Protein AF-A0A8T6UWW5-F1 (afdb_monomer_lite)

pLDDT: mean 71.59, std 13.95, range [38.09, 92.62]

Secondary structure (DSSP, 8-state):
-HHHHHHHHHTSHHHHHHHHTT--HHHHIIIIIHHHHHHHHHHHHHHHHHHHHHHHHHHHHTT-S-SS--HHHHHHHHHHHHTSTT--SS-STT----THHHHHHHHHHHHHHHHHHHHHHHHHHHHHTTTTSS---

Radius of gyration: 23.03 Å; chains: 1; bounding box: 50×27×68 Å

Structure (mmCIF, N/CA/C/O backbone):
data_AF-A0A8T6UWW5-F1
#
_entry.id   AF-A0A8T6UWW5-F1
#
loop_
_atom_site.group_PDB
_atom_site.id
_atom_site.type_symbol
_atom_site.label_atom_id
_atom_site.label_alt_id
_atom_site.label_comp_id
_atom_site.label_asym_id
_atom_site.label_entity_id
_atom_site.label_seq_id
_atom_site.pdbx_PDB_ins_code
_atom_site.Cartn_x
_atom_site.Cartn_y
_atom_site.Cartn_z
_atom_site.occupancy
_atom_site.B_iso_or_equiv
_atom_site.auth_seq_id
_atom_site.auth_comp_id
_atom_site.auth_asym_id
_atom_site.auth_atom_id
_atom_site.pdbx_PDB_model_num
ATOM 1 N N . MET A 1 1 ? 5.814 4.500 16.187 1.00 56.41 1 MET A N 1
ATOM 2 C CA . MET A 1 1 ? 4.560 5.182 15.796 1.00 56.41 1 MET A CA 1
ATOM 3 C C . MET A 1 1 ? 3.312 4.350 16.090 1.00 56.41 1 MET A C 1
ATOM 5 O O . MET A 1 1 ? 2.484 4.828 16.848 1.00 56.41 1 MET A O 1
ATOM 9 N N . ILE A 1 2 ? 3.189 3.091 15.640 1.00 50.59 2 ILE A N 1
ATOM 10 C CA . ILE A 1 2 ? 2.020 2.246 15.994 1.00 50.59 2 ILE A CA 1
ATOM 11 C C . ILE A 1 2 ? 1.840 2.116 17.521 1.00 50.59 2 ILE A C 1
ATOM 13 O O . ILE A 1 2 ? 0.759 2.385 18.027 1.00 50.59 2 ILE A O 1
ATOM 17 N N . ARG A 1 3 ? 2.908 1.827 18.288 1.00 51.88 3 ARG A N 1
ATOM 18 C CA . ARG A 1 3 ? 2.835 1.740 19.765 1.00 51.88 3 ARG A CA 1
ATOM 19 C C . ARG A 1 3 ? 2.374 3.032 20.458 1.00 51.88 3 ARG A C 1
ATOM 21 O O . ARG A 1 3 ? 1.688 2.925 21.468 1.00 51.88 3 ARG A O 1
ATOM 28 N N . SER A 1 4 ? 2.729 4.222 19.960 1.00 47.56 4 SER A N 1
ATOM 29 C CA . SER A 1 4 ? 2.319 5.488 20.597 1.00 47.56 4 SER A CA 1
ATOM 30 C C . SER A 1 4 ? 0.849 5.807 20.323 1.00 47.56 4 SER A C 1
ATOM 32 O O . SER A 1 4 ? 0.133 6.212 21.232 1.00 47.56 4 SER A O 1
ATOM 34 N N . GLN A 1 5 ? 0.376 5.524 19.109 1.00 53.09 5 GLN A N 1
ATOM 35 C CA . GLN A 1 5 ? -1.033 5.635 18.721 1.00 53.09 5 GLN A CA 1
ATOM 36 C C . GLN A 1 5 ? -1.902 4.607 19.472 1.00 53.09 5 GLN A C 1
ATOM 38 O O . GLN A 1 5 ? -2.972 4.944 19.970 1.00 53.09 5 GLN A O 1
ATOM 43 N N . THR A 1 6 ? -1.406 3.376 19.674 1.00 53.16 6 THR A N 1
ATOM 44 C CA . THR A 1 6 ? -2.072 2.381 20.535 1.00 53.16 6 THR A CA 1
ATOM 45 C C . THR A 1 6 ? -2.154 2.838 21.991 1.00 53.16 6 THR A C 1
ATOM 47 O O . THR A 1 6 ? -3.170 2.589 22.629 1.00 53.16 6 THR A O 1
ATOM 50 N N . LEU A 1 7 ? -1.118 3.497 22.531 1.00 55.62 7 LEU A N 1
ATOM 51 C CA . LEU A 1 7 ? -1.158 4.063 23.886 1.00 55.62 7 LEU A CA 1
ATOM 52 C C . LEU A 1 7 ? -2.179 5.202 24.004 1.00 55.62 7 LEU A C 1
ATOM 54 O O . LEU A 1 7 ? -2.869 5.276 25.016 1.00 55.62 7 LEU A O 1
ATOM 58 N N . SER A 1 8 ? -2.302 6.040 22.972 1.00 53.28 8 SER A N 1
ATOM 59 C CA . SER A 1 8 ? -3.285 7.128 22.932 1.00 53.28 8 SER A CA 1
ATOM 60 C C . SER A 1 8 ? -4.725 6.603 22.888 1.00 53.28 8 SER A C 1
ATOM 62 O O . SER A 1 8 ? -5.568 7.065 23.652 1.00 53.28 8 SER A O 1
ATOM 64 N N . GLU A 1 9 ? -5.001 5.567 22.089 1.00 54.72 9 GLU A N 1
ATOM 65 C CA . GLU A 1 9 ? -6.331 4.943 22.050 1.00 54.72 9 GLU A CA 1
ATOM 66 C C . GLU A 1 9 ? -6.649 4.106 23.299 1.00 54.72 9 GLU A C 1
ATOM 68 O O . GLU A 1 9 ? -7.811 4.015 23.689 1.00 54.72 9 GLU A O 1
ATOM 73 N N . LYS A 1 10 ? -5.641 3.539 23.984 1.00 50.06 10 LYS A N 1
ATOM 74 C CA . LYS A 1 10 ? -5.838 2.734 25.207 1.00 50.06 10 LYS A CA 1
ATOM 75 C C . LYS A 1 10 ? -6.368 3.526 26.407 1.00 50.06 10 LYS A C 1
ATOM 77 O O . LYS A 1 10 ? -6.928 2.905 27.305 1.00 50.06 10 LYS A O 1
ATOM 82 N N . GLY A 1 11 ? -6.154 4.843 26.439 1.00 53.91 11 GLY A N 1
ATOM 83 C CA . GLY A 1 11 ? -6.529 5.727 27.550 1.00 53.91 11 GLY A CA 1
ATOM 84 C C . GLY A 1 11 ? -7.931 6.330 27.440 1.00 53.91 11 GLY A C 1
ATOM 85 O O . GLY A 1 11 ? -8.237 7.283 28.149 1.00 53.91 11 GLY A O 1
ATOM 86 N N . ARG A 1 12 ? -8.775 5.848 26.516 1.00 62.53 12 ARG A N 1
ATOM 87 C CA . ARG A 1 12 ? -10.112 6.417 26.321 1.00 62.53 12 ARG A CA 1
ATOM 88 C C . ARG A 1 12 ? -11.136 5.863 27.331 1.00 62.53 12 ARG A C 1
ATOM 90 O O . ARG A 1 12 ? -11.139 4.656 27.587 1.00 62.53 12 ARG A O 1
ATOM 97 N N . PRO A 1 13 ? -12.079 6.700 27.816 1.00 56.75 13 PRO A N 1
ATOM 98 C CA . PRO A 1 13 ? -13.017 6.343 28.889 1.00 56.75 13 PRO A CA 1
ATOM 99 C C . PRO A 1 13 ? -13.873 5.099 28.602 1.00 56.75 13 PRO A C 1
ATOM 101 O O . PRO A 1 13 ? -14.257 4.382 29.521 1.00 56.75 13 PRO A O 1
ATOM 104 N N . TYR A 1 14 ? -14.145 4.788 27.328 1.00 62.12 14 TYR A N 1
ATOM 105 C CA . TYR A 1 14 ? -14.919 3.598 26.954 1.00 62.12 14 TYR A CA 1
ATOM 106 C C . TYR A 1 14 ? -14.178 2.277 27.229 1.00 62.12 14 TYR A C 1
ATOM 108 O O . TYR A 1 14 ? -14.821 1.249 27.436 1.00 62.12 14 TYR A O 1
ATOM 116 N N . ILE A 1 15 ? -12.839 2.282 27.248 1.00 65.31 15 ILE A N 1
ATOM 117 C CA . ILE A 1 15 ? -12.024 1.098 27.564 1.00 65.31 15 ILE A CA 1
ATOM 118 C C . ILE A 1 15 ? -12.005 0.861 29.074 1.00 65.31 15 ILE A C 1
ATOM 120 O O . ILE A 1 15 ? -12.091 -0.286 29.518 1.00 65.31 15 ILE A O 1
ATOM 124 N N . G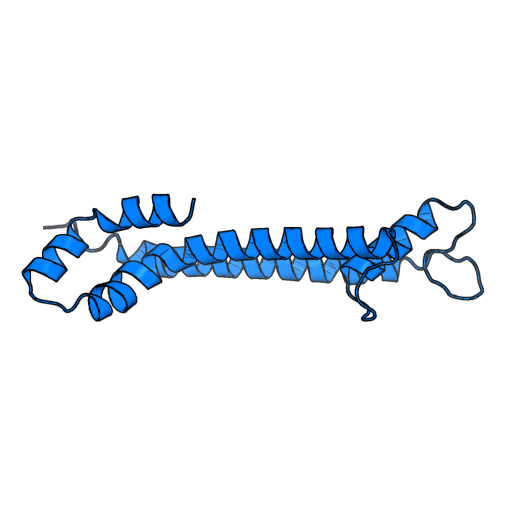LU A 1 16 ? -11.938 1.936 29.860 1.00 64.81 16 GLU A N 1
ATOM 125 C CA . GLU A 1 16 ? -12.014 1.879 31.322 1.00 64.81 16 GLU A CA 1
ATOM 126 C C . GLU A 1 16 ? -13.406 1.442 31.790 1.00 64.81 16 GLU A C 1
ATOM 128 O O . GLU A 1 16 ? -13.506 0.543 32.623 1.00 64.81 16 GLU A O 1
ATOM 133 N N . ALA A 1 17 ? -14.473 1.958 31.169 1.00 62.03 17 ALA A N 1
ATOM 134 C CA . ALA A 1 17 ? -15.844 1.515 31.421 1.00 62.03 17 ALA A CA 1
ATOM 135 C C . ALA A 1 17 ? -16.059 0.030 31.063 1.00 62.03 17 ALA A C 1
ATOM 137 O O . ALA A 1 17 ? -16.611 -0.727 31.858 1.00 62.03 17 ALA A O 1
ATOM 138 N N . ALA A 1 18 ? -15.561 -0.433 29.907 1.00 64.62 18 ALA A N 1
ATOM 139 C CA . ALA A 1 18 ? -15.663 -1.843 29.511 1.00 64.62 18 ALA A CA 1
ATOM 140 C C . ALA A 1 18 ? -14.902 -2.785 30.461 1.00 64.62 18 ALA A C 1
ATOM 142 O O . ALA A 1 18 ? -15.350 -3.904 30.724 1.00 64.62 18 ALA A O 1
ATOM 143 N N . ARG A 1 19 ? -13.764 -2.331 31.002 1.00 69.94 19 ARG A N 1
ATOM 144 C CA . ARG A 1 19 ? -13.011 -3.066 32.023 1.00 69.94 19 ARG A CA 1
ATOM 145 C C . ARG A 1 19 ? -13.745 -3.078 33.367 1.00 69.94 19 ARG A C 1
ATOM 147 O O . ARG A 1 19 ? -13.774 -4.124 34.008 1.00 69.94 19 ARG A O 1
ATOM 154 N N . ALA A 1 20 ? -14.365 -1.965 33.765 1.00 73.25 20 ALA A N 1
ATOM 155 C CA . ALA A 1 20 ? -15.174 -1.874 34.983 1.00 73.25 20 ALA A CA 1
ATOM 156 C C . ALA A 1 20 ? -16.404 -2.800 34.941 1.00 73.25 20 ALA A C 1
ATOM 158 O O . ALA A 1 20 ? -16.788 -3.359 35.963 1.00 73.25 20 ALA A O 1
ATOM 159 N N . CYS A 1 21 ? -16.963 -3.045 33.752 1.00 75.12 21 CYS A N 1
ATOM 160 C CA . CYS A 1 21 ? -18.031 -4.025 33.532 1.00 75.12 21 CYS A CA 1
ATOM 161 C C . CYS A 1 21 ? -17.559 -5.497 33.492 1.00 75.12 21 CYS A C 1
ATOM 163 O O . CYS A 1 21 ? -18.371 -6.381 33.229 1.00 75.12 21 CYS A O 1
ATOM 165 N N . GLY A 1 22 ? -16.273 -5.787 33.724 1.00 77.94 22 GLY A N 1
ATOM 166 C CA . GLY A 1 22 ? -15.757 -7.159 33.822 1.00 77.94 22 GLY A CA 1
ATOM 167 C C . GLY A 1 22 ? -15.482 -7.864 32.487 1.00 77.94 22 GLY A C 1
ATOM 168 O O . GLY A 1 22 ? -15.351 -9.087 32.459 1.00 77.94 22 GLY A O 1
ATOM 169 N N . ALA A 1 23 ? -15.377 -7.137 31.368 1.00 79.06 23 ALA A N 1
ATOM 170 C CA . ALA A 1 23 ? -15.061 -7.758 30.082 1.00 79.06 23 ALA A CA 1
ATOM 171 C C . ALA A 1 23 ? -13.607 -8.289 30.042 1.00 79.06 23 ALA A C 1
ATOM 173 O O . ALA A 1 23 ? -12.677 -7.579 30.439 1.00 79.06 23 ALA A O 1
ATOM 174 N N . PRO A 1 24 ? -13.359 -9.506 29.515 1.00 83.31 24 PRO A N 1
ATOM 175 C CA . PRO A 1 24 ? -12.009 -10.054 29.416 1.00 83.31 24 PRO A CA 1
ATOM 176 C C . PRO A 1 24 ? -11.151 -9.260 28.419 1.00 83.31 24 PRO A C 1
ATOM 178 O O . PRO A 1 24 ? -11.625 -8.835 27.361 1.00 83.31 24 PRO A O 1
ATOM 181 N N . ASN A 1 25 ? -9.856 -9.108 28.724 1.00 76.81 25 ASN A N 1
ATOM 182 C CA . ASN A 1 25 ? -8.912 -8.303 27.933 1.00 76.81 25 ASN A CA 1
ATOM 183 C C . ASN A 1 25 ? -8.886 -8.674 26.439 1.00 76.81 25 ASN A C 1
ATOM 185 O O . ASN A 1 25 ? -8.746 -7.787 25.600 1.00 76.81 25 ASN A O 1
ATOM 189 N N . THR A 1 26 ? -9.060 -9.952 26.092 1.00 83.94 26 THR A N 1
ATOM 190 C CA . THR A 1 26 ? -9.114 -10.424 24.699 1.00 83.94 26 THR A CA 1
ATOM 191 C C . THR A 1 26 ? -10.315 -9.842 23.950 1.00 83.94 26 THR A C 1
ATOM 193 O O . THR A 1 26 ? -10.174 -9.367 22.826 1.00 83.94 26 THR A O 1
ATOM 196 N N . VAL A 1 27 ? -11.488 -9.789 24.588 1.00 82.69 27 VAL A N 1
ATOM 197 C CA . VAL A 1 27 ? -12.693 -9.187 23.997 1.00 82.69 27 VAL A CA 1
ATOM 198 C C . VAL A 1 27 ? -12.505 -7.682 23.833 1.00 82.69 27 VAL A C 1
ATOM 200 O O . VAL A 1 27 ? -12.811 -7.148 22.770 1.00 82.69 27 VAL A O 1
ATOM 203 N N . ILE A 1 28 ? -11.927 -7.002 24.829 1.00 79.62 28 ILE A N 1
ATOM 204 C CA . ILE A 1 28 ? -11.615 -5.567 24.735 1.00 79.62 28 ILE A CA 1
ATOM 205 C C . ILE A 1 28 ? -10.662 -5.293 23.565 1.00 79.62 28 ILE A C 1
ATOM 207 O O . ILE A 1 28 ? -10.876 -4.376 22.769 1.00 79.62 28 ILE A O 1
ATOM 211 N N . MET A 1 29 ? -9.635 -6.128 23.416 1.00 79.06 29 MET A N 1
ATOM 212 C CA . MET A 1 29 ? -8.628 -5.971 22.378 1.00 79.06 29 MET A CA 1
ATOM 213 C C . MET A 1 29 ? -9.208 -6.175 20.974 1.00 79.06 29 MET A C 1
ATOM 215 O O . MET A 1 29 ? -9.049 -5.288 20.145 1.00 79.06 29 MET A O 1
ATOM 219 N N . PHE A 1 30 ? -9.924 -7.270 20.702 1.00 82.88 30 PHE A N 1
ATOM 220 C CA . PHE A 1 30 ? -10.436 -7.563 19.354 1.00 82.88 30 PHE A CA 1
ATOM 221 C C . PHE A 1 30 ? -11.724 -6.815 18.986 1.00 82.88 30 PHE A C 1
ATOM 223 O O . PHE A 1 30 ? -11.951 -6.551 17.809 1.00 82.88 30 PHE A O 1
ATOM 230 N N . LYS A 1 31 ? -12.574 -6.462 19.959 1.00 81.19 31 LYS A N 1
ATOM 231 C CA . LYS A 1 31 ? -13.878 -5.827 19.694 1.00 81.19 31 LYS A CA 1
ATOM 232 C C . LYS A 1 31 ? -13.842 -4.302 19.765 1.00 81.19 31 LYS A C 1
ATOM 234 O O . LYS A 1 31 ? -14.638 -3.658 19.085 1.00 81.19 31 LYS A O 1
ATOM 239 N N . HIS A 1 32 ? -12.946 -3.731 20.572 1.00 76.25 32 HIS A N 1
ATOM 240 C CA . HIS A 1 32 ? -12.898 -2.287 20.814 1.00 76.25 32 HIS A CA 1
ATOM 241 C C . HIS A 1 32 ? -11.602 -1.648 20.311 1.00 76.25 32 HIS A C 1
ATOM 243 O O . HIS A 1 32 ? -11.666 -0.686 19.553 1.00 76.25 32 HIS A O 1
ATOM 249 N N . ILE A 1 33 ? -10.434 -2.192 20.671 1.00 76.69 33 ILE A N 1
ATOM 250 C CA . ILE A 1 33 ? -9.145 -1.573 20.314 1.00 76.69 33 ILE A CA 1
ATOM 251 C C . ILE A 1 33 ? -8.788 -1.843 18.850 1.00 76.69 33 ILE A C 1
ATOM 253 O O . ILE A 1 33 ? -8.563 -0.900 18.097 1.00 76.69 33 ILE A O 1
ATOM 257 N N . LEU A 1 34 ? -8.751 -3.117 18.443 1.00 79.88 34 LEU A N 1
ATOM 258 C CA . LEU A 1 34 ? -8.305 -3.558 17.121 1.00 79.88 34 LEU A CA 1
ATOM 259 C C . LEU A 1 34 ? -9.061 -2.860 15.984 1.00 79.88 34 LEU A C 1
ATOM 261 O O . LEU A 1 34 ? -8.383 -2.239 15.174 1.00 79.88 34 LEU A O 1
ATOM 265 N N . PRO A 1 35 ? -10.410 -2.874 15.916 1.00 78.38 35 PRO A N 1
ATOM 266 C CA . PRO A 1 35 ? -11.126 -2.193 14.842 1.00 78.38 35 PRO A CA 1
ATOM 267 C C . PRO A 1 35 ? -10.883 -0.684 14.837 1.00 78.38 35 PRO A C 1
ATOM 269 O O . PRO A 1 35 ? -10.870 -0.100 13.765 1.00 78.38 35 PRO A O 1
ATOM 272 N N . ASN A 1 36 ? -10.640 -0.049 15.986 1.00 77.75 36 ASN A N 1
ATOM 273 C CA . ASN A 1 36 ? -10.418 1.395 16.043 1.00 77.75 36 ASN A CA 1
ATOM 274 C C . ASN A 1 36 ? -9.017 1.800 15.543 1.00 77.75 36 ASN A C 1
ATOM 276 O O . ASN A 1 36 ? -8.872 2.788 14.831 1.00 77.75 36 ASN A O 1
ATOM 280 N N . ILE A 1 37 ? -7.986 0.998 15.837 1.00 77.50 37 ILE A N 1
ATOM 281 C CA . ILE A 1 37 ? -6.616 1.239 15.345 1.00 77.50 37 ILE A CA 1
ATOM 282 C C . ILE A 1 37 ? -6.340 0.611 13.969 1.00 77.50 37 ILE A C 1
ATOM 284 O O . ILE A 1 37 ? -5.298 0.878 13.372 1.00 77.50 37 ILE A O 1
ATOM 288 N N . PHE A 1 38 ? -7.246 -0.224 13.452 1.00 80.75 38 PHE A N 1
ATOM 289 C CA . PHE A 1 38 ? -7.086 -0.923 12.174 1.00 80.75 38 PHE A CA 1
ATOM 290 C C . PHE A 1 38 ? -6.853 0.010 10.970 1.00 80.75 38 PHE A C 1
ATOM 292 O O . PHE A 1 38 ? -5.935 -0.280 10.203 1.00 80.75 38 PHE A O 1
ATOM 299 N N . PRO A 1 39 ? -7.570 1.144 10.803 1.00 80.69 39 PRO A N 1
ATOM 300 C CA . PRO A 1 39 ? -7.296 2.084 9.711 1.00 80.69 39 PRO A CA 1
ATOM 301 C C . PRO A 1 39 ? -5.870 2.651 9.771 1.00 80.69 39 PRO A C 1
ATOM 303 O O . PRO A 1 39 ? -5.207 2.811 8.749 1.00 80.69 39 PRO A O 1
ATOM 306 N N . LEU A 1 40 ? -5.357 2.886 10.981 1.00 79.00 40 LEU A N 1
ATOM 307 C CA . LEU A 1 40 ? -4.000 3.385 11.184 1.00 79.00 40 LEU A CA 1
ATOM 308 C C . LEU A 1 40 ? -2.941 2.328 10.844 1.00 79.00 40 LEU A C 1
ATOM 310 O O . LEU A 1 40 ? -1.936 2.636 10.203 1.00 79.00 40 LEU A O 1
ATOM 314 N N . ILE A 1 41 ? -3.172 1.071 11.238 1.00 84.25 41 ILE A N 1
ATOM 315 C CA . ILE A 1 41 ? -2.319 -0.059 10.836 1.00 84.25 41 ILE A CA 1
ATOM 316 C C . ILE A 1 41 ? -2.330 -0.202 9.310 1.00 84.25 41 ILE A C 1
ATOM 318 O O . ILE A 1 41 ? -1.274 -0.395 8.709 1.00 84.25 41 ILE A O 1
ATOM 322 N N . TRP A 1 42 ? -3.504 -0.063 8.690 1.00 85.56 42 TRP A N 1
ATOM 323 C CA . TRP A 1 42 ? -3.674 -0.140 7.244 1.00 85.56 42 TRP A CA 1
ATOM 324 C C . TRP A 1 42 ? -2.829 0.909 6.523 1.00 85.56 42 TRP A C 1
ATOM 326 O O . TRP A 1 42 ? -2.033 0.549 5.662 1.00 85.56 42 TRP A O 1
ATOM 336 N N . MET A 1 43 ? -2.908 2.180 6.932 1.00 81.50 43 MET A N 1
ATOM 337 C CA . MET A 1 43 ? -2.076 3.247 6.363 1.00 81.50 43 MET A CA 1
ATOM 338 C C . MET A 1 43 ? -0.578 2.939 6.456 1.00 81.50 43 MET A C 1
ATOM 340 O O . MET A 1 43 ? 0.153 3.103 5.479 1.00 81.50 43 MET A O 1
ATOM 344 N N . GLN A 1 44 ? -0.114 2.441 7.605 1.00 83.12 44 GLN A N 1
ATOM 345 C CA . GLN A 1 44 ? 1.294 2.082 7.774 1.00 83.12 44 GLN A CA 1
ATOM 346 C C . GLN A 1 44 ? 1.708 0.917 6.864 1.00 83.12 44 GLN A C 1
ATOM 348 O O . GLN A 1 44 ? 2.818 0.922 6.329 1.00 83.12 44 GLN A O 1
ATOM 353 N N . LEU A 1 45 ? 0.828 -0.071 6.681 1.00 87.56 45 LEU A N 1
ATOM 354 C CA . LEU A 1 45 ? 1.071 -1.199 5.785 1.00 87.56 45 LEU A CA 1
ATOM 355 C C . LEU A 1 45 ? 1.220 -0.722 4.337 1.00 87.56 45 LEU A C 1
ATOM 357 O O . LEU A 1 45 ? 2.119 -1.186 3.642 1.00 87.56 45 LEU A O 1
ATOM 361 N N . MET A 1 46 ? 0.426 0.263 3.914 1.00 87.69 46 MET A N 1
ATOM 362 C CA . MET A 1 46 ? 0.522 0.839 2.567 1.00 87.69 46 MET A CA 1
ATOM 363 C C . MET A 1 46 ? 1.840 1.527 2.292 1.00 87.69 46 MET A C 1
ATOM 365 O O . MET A 1 46 ? 2.470 1.260 1.269 1.00 87.69 46 MET A O 1
ATOM 369 N N . LEU A 1 47 ? 2.288 2.358 3.227 1.00 85.25 47 LEU A N 1
ATOM 370 C CA . LEU A 1 47 ? 3.611 2.966 3.139 1.00 85.25 47 LEU A CA 1
ATOM 371 C C . LEU A 1 47 ? 4.701 1.886 3.089 1.00 85.25 47 LEU A C 1
ATOM 373 O O . LEU A 1 47 ? 5.639 1.988 2.304 1.00 85.25 47 LEU A O 1
ATOM 377 N N . GLY A 1 48 ? 4.546 0.813 3.871 1.00 88.12 48 GLY A N 1
ATOM 378 C CA . GLY A 1 48 ? 5.451 -0.336 3.842 1.00 88.12 48 GLY A CA 1
ATOM 379 C C . GLY A 1 48 ? 5.522 -1.012 2.470 1.00 88.12 48 GLY A C 1
ATOM 380 O O . GLY A 1 48 ? 6.617 -1.266 1.974 1.00 88.12 48 GLY A O 1
ATOM 381 N N . VAL A 1 49 ? 4.375 -1.252 1.828 1.00 87.06 49 VAL A N 1
ATOM 382 C CA . VAL A 1 49 ? 4.304 -1.841 0.479 1.00 87.06 49 VAL A CA 1
ATOM 383 C C . VAL A 1 49 ? 4.990 -0.943 -0.553 1.00 87.06 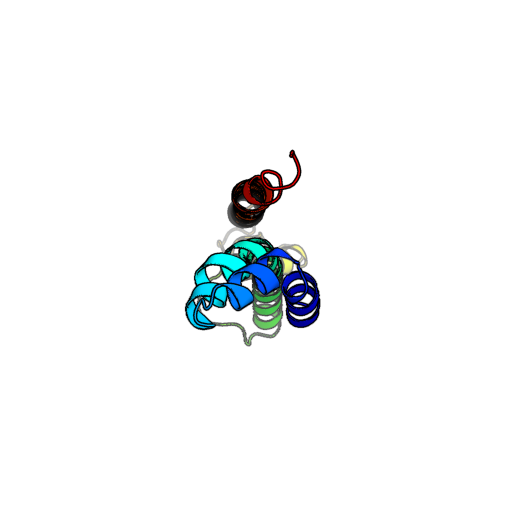49 VAL A C 1
ATOM 385 O O . VAL A 1 49 ? 5.770 -1.436 -1.364 1.00 87.06 49 VAL A O 1
ATOM 388 N N . GLN A 1 50 ? 4.764 0.373 -0.504 1.00 81.94 50 GLN A N 1
ATOM 389 C CA . GLN A 1 50 ? 5.417 1.323 -1.414 1.00 81.94 50 GLN A CA 1
ATOM 390 C C . GLN A 1 50 ? 6.943 1.283 -1.283 1.00 81.94 50 GLN A C 1
ATOM 392 O O . GLN A 1 50 ? 7.655 1.195 -2.284 1.00 81.94 50 GLN A O 1
ATOM 397 N N . VAL A 1 51 ? 7.449 1.292 -0.048 1.00 86.75 51 VAL A N 1
ATOM 398 C CA . VAL A 1 51 ? 8.889 1.201 0.223 1.00 86.75 51 VAL A CA 1
ATOM 399 C C . VAL A 1 51 ? 9.454 -0.150 -0.222 1.00 86.75 51 VAL A C 1
ATOM 401 O O . VAL A 1 51 ? 10.547 -0.188 -0.781 1.00 86.75 51 VAL A O 1
ATOM 404 N N . ALA A 1 52 ? 8.719 -1.249 -0.038 1.00 87.94 52 ALA A N 1
ATOM 405 C CA . ALA A 1 52 ? 9.146 -2.577 -0.474 1.00 87.94 52 ALA A CA 1
ATOM 406 C C . ALA A 1 52 ? 9.305 -2.667 -2.001 1.00 87.94 52 ALA A C 1
ATOM 408 O O . ALA A 1 52 ? 10.314 -3.185 -2.474 1.00 87.94 52 ALA A O 1
ATOM 409 N N . ILE A 1 53 ? 8.364 -2.104 -2.768 1.00 84.69 53 ILE A N 1
ATOM 410 C CA . ILE A 1 53 ? 8.437 -2.053 -4.240 1.00 84.69 53 ILE A CA 1
ATOM 411 C C . ILE A 1 53 ? 9.673 -1.264 -4.695 1.00 84.69 53 ILE A C 1
ATOM 413 O O . ILE A 1 53 ? 10.402 -1.705 -5.585 1.00 84.69 53 ILE A O 1
ATOM 417 N N . LEU A 1 54 ? 9.937 -0.108 -4.074 1.00 81.69 54 LEU A N 1
ATOM 418 C CA . LEU A 1 54 ? 11.129 0.693 -4.369 1.00 81.69 54 LEU A CA 1
ATOM 419 C C . LEU A 1 54 ? 12.422 -0.042 -3.987 1.00 81.69 54 LEU A C 1
ATOM 421 O O . LEU A 1 54 ? 13.394 -0.003 -4.739 1.00 81.69 54 LEU A O 1
ATOM 425 N N . GLY A 1 55 ? 12.427 -0.742 -2.851 1.00 86.19 55 GLY A N 1
ATOM 426 C CA . GLY A 1 55 ? 13.557 -1.555 -2.405 1.00 86.19 55 GLY A CA 1
ATOM 427 C C . GLY A 1 55 ? 13.861 -2.712 -3.357 1.00 86.19 55 GLY A C 1
ATOM 428 O O . GLY A 1 55 ? 15.019 -2.949 -3.691 1.00 86.19 55 GLY A O 1
ATOM 429 N N . GLU A 1 56 ? 12.834 -3.395 -3.862 1.00 84.25 56 GLU A N 1
ATOM 430 C CA . GLU A 1 56 ? 12.985 -4.457 -4.860 1.00 84.25 56 GLU A CA 1
ATOM 431 C C . GLU A 1 56 ? 13.527 -3.922 -6.198 1.00 84.25 56 GLU A C 1
ATOM 433 O O . GLU A 1 56 ? 14.395 -4.543 -6.822 1.00 84.25 56 GLU A O 1
ATOM 438 N N . ALA A 1 57 ? 13.059 -2.747 -6.629 1.00 79.00 57 ALA A N 1
ATOM 439 C CA . ALA A 1 57 ? 13.572 -2.074 -7.820 1.00 79.00 57 ALA A CA 1
ATOM 440 C C . ALA A 1 57 ? 15.053 -1.684 -7.653 1.00 79.00 57 ALA A C 1
ATOM 442 O O . ALA A 1 57 ? 15.861 -1.939 -8.547 1.00 79.00 57 ALA A O 1
ATOM 443 N N . ALA A 1 58 ? 15.434 -1.157 -6.486 1.00 80.44 58 ALA A N 1
ATOM 444 C CA . ALA A 1 58 ? 16.824 -0.837 -6.164 1.00 80.44 58 ALA A CA 1
ATOM 445 C C . ALA A 1 58 ? 17.722 -2.089 -6.109 1.00 80.44 58 ALA A C 1
ATOM 447 O O . ALA A 1 58 ? 18.836 -2.073 -6.624 1.00 80.44 58 ALA A O 1
ATOM 448 N N . LEU A 1 59 ? 17.245 -3.208 -5.554 1.00 82.75 59 LEU A N 1
ATOM 449 C CA . LEU A 1 59 ? 17.975 -4.485 -5.578 1.00 82.75 59 LEU A CA 1
ATOM 450 C C . LEU A 1 59 ? 18.120 -5.042 -6.999 1.00 82.75 59 LEU A C 1
ATOM 452 O O . LEU A 1 59 ? 19.168 -5.579 -7.357 1.00 82.75 59 LEU A O 1
ATOM 456 N N . SER A 1 60 ? 17.087 -4.878 -7.827 1.00 75.00 60 SER A N 1
ATOM 457 C CA . SER A 1 60 ? 17.130 -5.250 -9.243 1.00 75.00 60 SER A CA 1
ATOM 458 C C . SER A 1 60 ? 18.176 -4.456 -10.022 1.00 75.00 60 SER A C 1
ATOM 460 O O . SER A 1 60 ? 18.749 -5.003 -10.963 1.00 75.00 60 SER A O 1
ATOM 462 N N . PHE A 1 61 ? 18.463 -3.211 -9.625 1.00 68.69 61 PHE A N 1
ATOM 463 C CA . PHE A 1 61 ? 19.573 -2.439 -10.188 1.00 68.69 61 PHE A CA 1
ATOM 464 C C . PHE A 1 61 ? 20.933 -3.045 -9.871 1.00 68.69 61 PHE A C 1
ATOM 466 O O . PHE A 1 61 ? 21.773 -3.178 -10.754 1.00 68.69 61 PHE A O 1
ATOM 473 N N . LEU A 1 62 ? 21.131 -3.421 -8.608 1.00 79.31 62 LEU A N 1
ATOM 474 C CA . LEU A 1 62 ? 22.373 -4.022 -8.127 1.00 79.31 62 LEU A CA 1
ATOM 475 C C . LEU A 1 62 ? 22.586 -5.446 -8.668 1.00 79.31 62 LEU A C 1
ATOM 477 O O . LEU A 1 62 ? 23.601 -6.067 -8.374 1.00 79.31 62 LEU A O 1
ATOM 481 N N . GLY A 1 63 ? 21.631 -5.978 -9.436 1.00 72.38 63 GLY A N 1
ATOM 482 C CA . GLY A 1 63 ? 21.684 -7.324 -9.999 1.00 72.38 63 GLY A CA 1
ATOM 483 C C . GLY A 1 63 ? 21.344 -8.434 -9.001 1.00 72.38 63 GLY A C 1
ATOM 484 O O . GLY A 1 63 ? 21.422 -9.601 -9.364 1.00 72.38 63 GLY A O 1
ATOM 485 N N . VAL A 1 64 ? 20.930 -8.089 -7.775 1.00 79.81 64 VAL A N 1
ATOM 486 C CA . VAL A 1 64 ? 20.639 -9.036 -6.675 1.00 79.81 64 VAL A CA 1
ATOM 487 C C . VAL A 1 64 ? 19.137 -9.131 -6.370 1.00 79.81 64 VAL A C 1
ATOM 489 O O . VAL A 1 64 ? 18.721 -9.617 -5.320 1.00 79.81 64 VAL A O 1
ATOM 492 N N . GLY A 1 65 ? 18.308 -8.604 -7.271 1.00 70.69 65 GLY A N 1
ATOM 493 C CA . GLY A 1 65 ? 16.856 -8.662 -7.159 1.00 70.69 65 GLY A CA 1
ATOM 494 C C . GLY A 1 65 ? 16.308 -10.076 -7.394 1.00 70.69 65 GLY A C 1
ATOM 495 O O . GLY A 1 65 ? 16.970 -10.893 -8.033 1.00 70.69 65 GLY A O 1
ATOM 496 N N . PRO A 1 66 ? 15.084 -10.364 -6.927 1.00 68.00 66 PRO A N 1
ATOM 497 C CA . PRO A 1 66 ? 14.446 -11.660 -7.132 1.00 68.00 66 PRO A CA 1
ATOM 498 C C . PRO A 1 66 ? 14.328 -12.035 -8.619 1.00 68.00 66 PRO A C 1
ATOM 500 O O . PRO A 1 66 ? 14.148 -11.157 -9.461 1.00 68.00 66 PRO A O 1
ATOM 503 N N . ASP A 1 67 ? 14.347 -13.328 -8.956 1.00 67.06 67 ASP A N 1
ATOM 504 C CA . ASP A 1 67 ? 14.288 -13.790 -10.358 1.00 67.06 67 ASP A CA 1
ATOM 505 C C . ASP A 1 67 ? 12.934 -13.552 -11.047 1.00 67.06 67 ASP A C 1
ATOM 507 O O . ASP A 1 67 ? 12.853 -13.542 -12.276 1.00 67.06 67 ASP A O 1
ATOM 511 N N . TRP A 1 68 ? 11.872 -13.285 -10.286 1.00 74.88 68 TRP A N 1
ATOM 512 C CA . TRP A 1 68 ? 10.548 -13.004 -10.835 1.00 74.88 68 TRP A CA 1
ATOM 513 C C . TRP A 1 68 ? 10.448 -11.582 -11.412 1.00 74.88 68 TRP A C 1
ATOM 515 O O . TRP A 1 68 ? 11.171 -10.654 -11.037 1.00 74.88 68 TRP A O 1
ATOM 525 N N . THR A 1 69 ? 9.568 -11.417 -12.404 1.00 71.94 69 THR A N 1
ATOM 526 C CA . THR A 1 69 ? 9.324 -10.120 -13.046 1.00 71.94 69 THR A CA 1
ATOM 527 C C . THR A 1 69 ? 8.226 -9.387 -12.284 1.00 71.94 69 THR A C 1
ATOM 529 O O . THR A 1 69 ? 7.046 -9.694 -12.442 1.00 71.94 69 THR A O 1
ATOM 532 N N . SER A 1 70 ? 8.612 -8.419 -11.454 1.00 79.62 70 SER A N 1
ATOM 533 C CA . SER A 1 70 ? 7.682 -7.493 -10.810 1.00 79.62 70 SER A CA 1
ATOM 534 C C . SER A 1 70 ? 7.479 -6.223 -11.639 1.00 79.62 70 SER A C 1
ATOM 536 O O . SER A 1 70 ? 8.266 -5.871 -12.521 1.00 79.62 70 SER A O 1
ATOM 538 N N . TRP A 1 71 ? 6.408 -5.501 -11.327 1.00 80.31 71 TRP A N 1
ATOM 539 C CA . TRP A 1 71 ? 6.025 -4.264 -12.003 1.00 80.31 71 TRP A CA 1
ATOM 540 C C . TRP A 1 71 ? 7.054 -3.151 -11.760 1.00 80.31 71 TRP A C 1
ATOM 542 O O . TRP A 1 71 ? 7.404 -2.414 -12.682 1.00 80.31 71 TRP A O 1
ATOM 552 N N . GLY A 1 72 ? 7.614 -3.091 -10.546 1.00 77.25 72 GLY A N 1
ATOM 553 C CA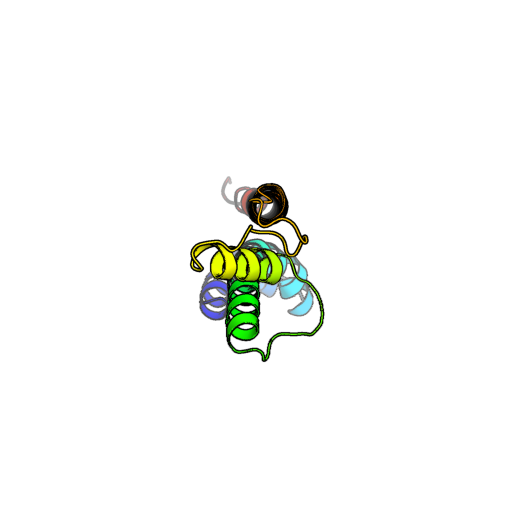 . GLY A 1 72 ? 8.719 -2.194 -10.205 1.00 77.25 72 GLY A CA 1
ATOM 554 C C . GLY A 1 72 ? 9.993 -2.515 -10.990 1.00 77.25 72 GLY A C 1
ATOM 555 O O . GLY A 1 72 ? 10.639 -1.607 -11.506 1.00 77.25 72 GLY A O 1
ATOM 556 N N . ARG A 1 73 ? 10.313 -3.804 -11.176 1.00 76.19 73 ARG A N 1
ATOM 557 C CA . ARG A 1 73 ? 11.458 -4.241 -11.988 1.00 76.19 73 ARG A CA 1
ATOM 558 C C . ARG A 1 73 ? 11.291 -3.907 -13.470 1.00 76.19 73 ARG A C 1
ATOM 560 O O . ARG A 1 73 ? 12.277 -3.566 -14.121 1.00 76.19 73 ARG A O 1
ATOM 567 N N . ILE A 1 74 ? 10.068 -3.973 -14.003 1.00 78.88 74 ILE A N 1
ATOM 568 C CA . ILE A 1 74 ? 9.768 -3.548 -15.379 1.00 78.88 74 ILE A CA 1
ATOM 569 C C . ILE A 1 74 ? 10.048 -2.051 -15.546 1.00 78.88 74 ILE A C 1
ATOM 571 O O . ILE A 1 74 ? 10.832 -1.681 -16.417 1.00 78.88 74 ILE A O 1
ATOM 575 N N . LEU A 1 75 ? 9.477 -1.203 -14.684 1.00 75.81 75 LEU A N 1
ATOM 576 C CA . LEU A 1 75 ? 9.709 0.246 -14.733 1.00 75.81 75 LEU A CA 1
ATOM 577 C C . LEU A 1 75 ? 11.189 0.596 -14.571 1.00 75.81 75 LEU A C 1
ATOM 579 O O . LEU A 1 75 ? 11.698 1.466 -15.273 1.00 75.81 75 LEU A O 1
ATOM 583 N N . TYR A 1 76 ? 11.890 -0.126 -13.696 1.00 74.44 76 TYR A N 1
ATOM 584 C CA . TYR A 1 76 ? 13.320 0.037 -13.479 1.00 74.44 76 TYR A CA 1
ATOM 585 C C . TYR A 1 76 ? 14.150 -0.259 -14.735 1.00 74.44 76 TYR A C 1
ATOM 587 O O . TYR A 1 76 ? 14.989 0.542 -15.144 1.00 74.44 76 TYR A O 1
ATOM 595 N N . ARG A 1 77 ? 13.902 -1.409 -15.376 1.00 73.75 77 ARG A N 1
ATOM 596 C CA . ARG A 1 77 ? 14.584 -1.805 -16.618 1.00 73.75 77 ARG A CA 1
ATOM 597 C C . ARG A 1 77 ? 14.341 -0.796 -17.733 1.00 73.75 77 ARG A C 1
ATOM 599 O O . ARG A 1 77 ? 15.276 -0.454 -18.451 1.00 73.75 77 ARG A O 1
ATOM 606 N N . VAL A 1 78 ? 13.111 -0.292 -17.836 1.00 71.88 78 VAL A N 1
ATOM 607 C CA . VAL A 1 78 ? 12.780 0.755 -18.801 1.00 71.88 78 VAL A CA 1
ATOM 608 C C . VAL A 1 78 ? 13.538 2.047 -18.490 1.00 71.88 78 VAL A C 1
ATOM 610 O O . VAL A 1 78 ? 14.181 2.588 -19.384 1.00 71.88 78 VAL A O 1
ATOM 613 N N . ALA A 1 79 ? 13.551 2.507 -17.236 1.00 69.94 79 ALA A N 1
ATOM 614 C CA . ALA A 1 79 ? 14.308 3.693 -16.834 1.00 69.94 79 ALA A CA 1
ATOM 615 C C . ALA A 1 79 ? 15.809 3.575 -17.164 1.00 69.94 79 ALA A C 1
ATOM 617 O O . ALA A 1 79 ? 16.395 4.520 -17.682 1.00 69.94 79 ALA A O 1
ATOM 618 N N . GLY A 1 80 ? 16.409 2.399 -16.946 1.00 67.94 80 GLY A N 1
ATOM 619 C CA . GLY A 1 80 ? 17.790 2.118 -17.348 1.00 67.94 80 GLY A CA 1
ATOM 620 C C . GLY A 1 80 ? 18.007 2.169 -18.865 1.00 67.94 80 GLY A C 1
ATOM 621 O O . GLY A 1 80 ? 19.000 2.729 -19.317 1.00 67.94 80 GLY A O 1
ATOM 622 N N . SER A 1 81 ? 17.065 1.643 -19.658 1.00 66.38 81 SER A N 1
ATOM 623 C CA . SER A 1 81 ? 17.144 1.697 -21.128 1.00 66.38 81 SER A CA 1
ATOM 624 C C . SER A 1 81 ? 16.966 3.107 -21.702 1.00 66.38 81 SER A C 1
ATOM 626 O O . SER A 1 81 ? 17.612 3.434 -22.690 1.00 66.38 81 SER A O 1
ATOM 628 N N . LEU A 1 82 ? 16.166 3.966 -21.053 1.00 63.78 82 LEU A N 1
ATOM 629 C CA . LEU A 1 82 ? 15.953 5.361 -21.468 1.00 63.78 82 LEU A CA 1
ATOM 630 C C . LEU A 1 82 ? 17.207 6.238 -21.313 1.00 63.78 82 LEU A C 1
ATOM 632 O O . LEU A 1 82 ? 17.318 7.254 -21.992 1.00 63.78 82 LEU A O 1
ATOM 636 N N . LEU A 1 83 ? 18.136 5.866 -20.426 1.00 61.84 83 LEU A N 1
ATOM 637 C CA . LEU A 1 83 ? 19.408 6.572 -20.221 1.00 61.84 83 LEU A CA 1
ATOM 638 C C . LEU A 1 83 ? 20.482 6.195 -21.254 1.00 61.84 83 LEU A C 1
ATOM 640 O O . LEU A 1 83 ? 21.508 6.864 -21.337 1.00 61.84 83 LEU A O 1
ATOM 644 N N . GLN A 1 84 ? 20.274 5.127 -22.026 1.00 59.62 84 GLN A N 1
ATOM 645 C CA . GLN A 1 84 ? 21.211 4.672 -23.047 1.00 59.62 84 GLN A CA 1
ATOM 646 C C . GLN A 1 84 ? 20.750 5.222 -24.403 1.00 59.62 84 GLN A C 1
ATOM 648 O O . GLN A 1 84 ? 19.680 4.853 -24.889 1.00 59.62 84 GLN A O 1
ATOM 653 N N . GLU A 1 85 ? 21.525 6.129 -25.008 1.00 49.12 85 GLU A N 1
ATOM 654 C CA . GLU A 1 85 ? 21.231 6.687 -26.335 1.00 49.12 85 GLU A CA 1
ATOM 655 C C . GLU A 1 85 ? 21.079 5.542 -27.359 1.00 49.12 85 GLU A C 1
ATOM 657 O O . GLU A 1 85 ? 22.055 4.910 -27.753 1.00 49.12 85 GLU A O 1
ATOM 662 N N . GLY A 1 86 ? 19.835 5.220 -27.740 1.00 49.69 86 GLY A N 1
ATOM 663 C CA . GLY A 1 86 ? 19.502 4.135 -28.679 1.00 49.69 86 GLY A CA 1
ATOM 664 C C . GLY A 1 86 ? 18.824 2.893 -28.076 1.00 49.69 86 GLY A C 1
ATOM 665 O O . GLY A 1 86 ? 18.434 1.995 -28.823 1.00 49.69 86 GLY A O 1
ATOM 666 N N . GLY A 1 87 ? 18.626 2.829 -26.756 1.00 49.19 87 GLY A N 1
ATOM 667 C CA . GLY A 1 87 ? 17.938 1.727 -26.080 1.00 49.19 87 GLY A CA 1
ATOM 668 C C . GLY A 1 87 ? 16.416 1.867 -26.128 1.00 49.19 87 GLY A C 1
ATOM 669 O O . GLY A 1 87 ? 15.807 2.421 -25.217 1.00 49.19 87 GLY A O 1
ATOM 670 N N . GLY A 1 88 ? 15.771 1.358 -27.181 1.00 50.81 88 GLY A N 1
ATOM 671 C CA . GLY A 1 88 ? 14.310 1.238 -27.216 1.00 50.81 88 GLY A CA 1
ATOM 672 C C . GLY A 1 88 ? 13.785 0.559 -25.944 1.00 50.81 88 GLY A C 1
ATOM 673 O O . GLY A 1 88 ? 14.242 -0.521 -25.582 1.00 50.81 88 GLY A O 1
ATOM 674 N N . ALA A 1 89 ? 12.829 1.201 -25.266 1.00 49.72 89 ALA A N 1
ATOM 675 C CA . ALA A 1 89 ? 12.269 0.844 -23.953 1.00 49.72 89 ALA A CA 1
ATOM 676 C C . ALA A 1 89 ? 11.554 -0.526 -23.851 1.00 49.72 89 ALA A C 1
ATOM 678 O O . ALA A 1 89 ? 10.799 -0.788 -22.920 1.00 49.72 89 ALA A O 1
ATOM 679 N N . GLY A 1 90 ? 11.773 -1.428 -24.793 1.00 52.22 90 GLY A N 1
ATOM 680 C CA . GLY A 1 90 ? 11.410 -2.827 -24.680 1.00 52.22 90 GLY A CA 1
ATOM 681 C C . GLY A 1 90 ? 12.506 -3.622 -25.354 1.00 52.22 90 GLY A C 1
ATOM 682 O O . GLY A 1 90 ? 12.947 -3.243 -26.433 1.00 52.22 90 GLY A O 1
ATOM 683 N N . GLY A 1 91 ? 12.936 -4.726 -24.742 1.00 48.34 91 GLY A N 1
ATOM 684 C CA . GLY A 1 91 ? 13.932 -5.657 -25.291 1.00 48.34 91 GLY A CA 1
ATOM 685 C C . GLY A 1 91 ? 13.503 -6.368 -26.586 1.00 48.34 91 GLY A C 1
ATOM 686 O O . GLY A 1 91 ? 13.858 -7.523 -26.795 1.00 48.34 91 GLY A O 1
ATOM 687 N N . GLY A 1 92 ? 12.697 -5.717 -27.425 1.00 50.31 92 GLY A N 1
ATOM 688 C CA . GLY A 1 92 ? 12.410 -6.116 -28.786 1.00 50.31 92 GLY A CA 1
ATOM 689 C C . GLY A 1 92 ? 13.569 -5.741 -29.719 1.00 50.31 92 GLY A C 1
ATOM 690 O O . GLY A 1 92 ? 14.247 -4.737 -29.500 1.00 50.31 92 GLY A O 1
ATOM 691 N N . PRO A 1 93 ? 13.783 -6.512 -30.792 1.00 47.88 93 PRO A N 1
ATOM 692 C CA . PRO A 1 93 ? 14.962 -6.423 -31.659 1.00 47.88 93 PRO A CA 1
ATOM 693 C C . PRO A 1 93 ? 15.090 -5.125 -32.490 1.00 47.88 93 PRO A C 1
ATOM 695 O O . PRO A 1 93 ? 15.971 -5.039 -33.336 1.00 47.88 93 PRO A O 1
ATOM 698 N N . THR A 1 94 ? 14.230 -4.117 -32.294 1.00 49.28 94 THR A N 1
ATOM 699 C CA . THR A 1 94 ? 14.030 -3.009 -33.255 1.00 49.28 94 THR A CA 1
ATOM 700 C C . THR A 1 94 ? 14.281 -1.609 -32.674 1.00 49.28 94 THR A C 1
ATOM 702 O O . THR A 1 94 ? 13.982 -0.616 -33.328 1.00 49.28 94 THR A O 1
ATOM 705 N N . GLY A 1 95 ? 14.806 -1.475 -31.451 1.00 50.53 95 GLY A N 1
ATOM 706 C CA . GLY A 1 95 ? 15.210 -0.163 -30.904 1.00 50.53 95 GLY A CA 1
ATOM 707 C C . GLY A 1 95 ? 14.080 0.874 -30.771 1.00 50.53 95 GLY A C 1
ATOM 708 O O . GLY A 1 95 ? 14.337 2.053 -30.552 1.00 50.53 95 GLY A O 1
ATOM 709 N N . SER A 1 96 ? 12.817 0.458 -30.891 1.00 54.09 96 SER A N 1
ATOM 710 C CA . SER A 1 96 ? 11.657 1.347 -30.798 1.00 54.09 96 SER A CA 1
ATOM 711 C C . SER A 1 96 ? 11.241 1.544 -29.341 1.00 54.09 96 SER A C 1
ATOM 713 O O . SER A 1 96 ? 11.240 0.598 -28.554 1.00 54.09 96 SER A O 1
ATOM 715 N N . LEU A 1 97 ? 10.871 2.774 -28.973 1.00 58.25 97 LEU A N 1
ATOM 716 C CA . LEU A 1 97 ? 10.346 3.097 -27.646 1.00 58.25 97 LEU A CA 1
ATOM 717 C C . LEU A 1 97 ? 9.002 2.405 -27.430 1.00 58.25 97 LEU A C 1
ATOM 719 O O . LEU A 1 97 ? 7.954 2.835 -27.915 1.00 58.25 97 LEU A O 1
ATOM 723 N N . VAL A 1 98 ? 9.045 1.322 -26.665 1.00 70.25 98 VAL A N 1
ATOM 724 C CA . VAL A 1 98 ? 7.872 0.538 -26.323 1.00 70.25 98 VAL A CA 1
ATOM 725 C C . VAL A 1 98 ? 7.122 1.191 -25.155 1.00 70.25 98 VAL A C 1
ATOM 727 O O . VAL A 1 98 ? 7.175 0.735 -24.016 1.00 70.25 98 VAL A O 1
ATOM 730 N N . TRP A 1 99 ? 6.435 2.302 -25.429 1.00 71.56 99 TRP A N 1
ATOM 731 C CA . TRP A 1 99 ? 5.786 3.157 -24.419 1.00 71.56 99 TRP A CA 1
ATOM 732 C C . TRP A 1 99 ? 4.822 2.407 -23.480 1.00 71.56 99 TRP A C 1
ATOM 734 O O . TRP A 1 99 ? 4.650 2.790 -22.320 1.00 71.56 99 TRP A O 1
ATOM 744 N N . TRP A 1 100 ? 4.228 1.302 -23.940 1.00 74.62 100 TRP A N 1
ATOM 745 C CA . TRP A 1 100 ? 3.303 0.500 -23.142 1.00 74.62 100 TRP A CA 1
ATOM 746 C C . TRP A 1 100 ? 3.959 -0.187 -21.935 1.00 74.62 100 TRP A C 1
ATOM 748 O O . TRP A 1 100 ? 3.281 -0.408 -20.932 1.00 74.62 100 TRP A O 1
ATOM 758 N N . PHE A 1 101 ? 5.272 -0.447 -21.967 1.00 70.81 101 PHE A N 1
ATOM 759 C CA . PHE A 1 101 ? 6.014 -0.967 -20.808 1.00 70.81 101 PHE A CA 1
ATOM 760 C C . PHE A 1 101 ? 6.136 0.045 -19.659 1.00 70.81 101 PHE A C 1
ATOM 762 O O . PHE A 1 101 ? 6.406 -0.352 -18.530 1.00 70.81 101 PHE A O 1
ATOM 769 N N . ILE A 1 102 ? 5.914 1.336 -19.915 1.00 72.94 102 ILE A N 1
ATOM 770 C CA . ILE A 1 102 ? 5.841 2.372 -18.873 1.00 72.94 102 ILE A CA 1
ATOM 771 C C . ILE A 1 102 ? 4.388 2.562 -18.452 1.00 72.94 102 ILE A C 1
ATOM 773 O O . ILE A 1 102 ? 4.067 2.584 -17.263 1.00 72.94 102 ILE A O 1
ATOM 777 N N . PHE A 1 103 ? 3.503 2.671 -19.444 1.00 81.62 103 PHE A N 1
ATOM 778 C CA . PHE A 1 103 ? 2.108 3.019 -19.226 1.00 81.62 103 PHE A CA 1
ATOM 779 C C . PHE A 1 103 ? 1.356 1.974 -18.394 1.00 81.62 103 PHE A C 1
ATOM 781 O O . PHE A 1 103 ? 0.753 2.333 -17.384 1.00 81.62 103 PHE A O 1
ATOM 788 N N . PHE A 1 104 ? 1.408 0.687 -18.765 1.00 85.06 104 PHE A N 1
ATOM 789 C CA . PHE A 1 104 ? 0.659 -0.347 -18.041 1.00 85.06 104 PHE A CA 1
ATOM 790 C C . PHE A 1 104 ? 1.153 -0.518 -16.603 1.00 85.06 104 PHE A C 1
ATOM 792 O O . PHE A 1 104 ? 0.316 -0.448 -15.697 1.00 85.06 104 PHE A O 1
ATOM 799 N N . PRO A 1 105 ? 2.469 -0.674 -16.347 1.00 83.88 105 PRO A N 1
ATOM 800 C CA . PRO A 1 105 ? 2.956 -0.833 -14.987 1.00 83.88 105 PRO A CA 1
ATOM 801 C C . PRO A 1 105 ? 2.686 0.379 -14.101 1.00 83.88 105 PRO A C 1
ATOM 803 O O . PRO A 1 105 ? 2.257 0.220 -12.959 1.00 83.88 105 PRO A O 1
ATOM 806 N N . GLY A 1 106 ? 2.854 1.587 -14.646 1.00 84.19 106 GLY A N 1
ATOM 807 C CA . GLY A 1 106 ? 2.499 2.819 -13.948 1.00 84.19 106 GLY A CA 1
ATOM 808 C C . GLY A 1 106 ? 1.014 2.872 -13.589 1.00 84.19 106 GLY A C 1
ATOM 809 O O . GLY A 1 106 ? 0.668 3.192 -12.452 1.00 84.19 106 GLY A O 1
ATOM 810 N N . LEU A 1 107 ? 0.137 2.485 -14.522 1.00 90.12 107 LEU A N 1
ATOM 811 C CA . LEU A 1 107 ? -1.306 2.504 -14.307 1.00 90.12 107 LEU A CA 1
ATOM 812 C C . LEU A 1 107 ? -1.741 1.567 -13.179 1.00 90.12 107 LEU A C 1
ATOM 814 O O . LEU A 1 107 ? -2.511 2.001 -12.325 1.00 90.12 107 LEU A O 1
ATOM 818 N N . MET A 1 108 ? -1.268 0.314 -13.109 1.00 88.56 108 MET A N 1
ATOM 819 C CA . MET A 1 108 ? -1.705 -0.522 -11.979 1.00 88.56 108 MET A CA 1
ATOM 820 C C . MET A 1 108 ? -1.023 -0.188 -10.665 1.00 88.56 108 MET A C 1
ATOM 822 O O . MET A 1 108 ? -1.654 -0.388 -9.635 1.00 88.56 108 MET A O 1
ATOM 826 N N . LEU A 1 109 ? 0.202 0.346 -10.654 1.00 87.00 109 LEU A N 1
ATOM 827 C CA . LEU A 1 109 ? 0.764 0.877 -9.409 1.00 87.00 109 LEU A CA 1
ATOM 828 C C . LEU A 1 109 ? -0.072 2.054 -8.891 1.00 87.00 109 LEU A C 1
ATOM 830 O O . LEU A 1 109 ? -0.338 2.131 -7.691 1.00 87.00 109 LEU A O 1
ATOM 834 N N . ALA A 1 110 ? -0.551 2.918 -9.792 1.00 89.81 110 ALA A N 1
ATOM 835 C CA . ALA A 1 110 ? -1.484 3.984 -9.448 1.00 89.81 110 ALA A CA 1
ATOM 836 C C . ALA A 1 110 ? -2.816 3.417 -8.931 1.00 89.81 110 ALA A C 1
ATOM 838 O O . ALA A 1 110 ? -3.243 3.793 -7.845 1.00 89.81 110 ALA A O 1
ATOM 839 N N . LEU A 1 111 ? -3.431 2.459 -9.635 1.00 92.62 111 LEU A N 1
ATOM 840 C CA . LEU A 1 111 ? -4.679 1.818 -9.195 1.00 92.62 111 LEU A CA 1
ATOM 841 C C . LEU A 1 111 ? -4.529 1.086 -7.858 1.00 92.62 111 LEU A C 1
ATOM 843 O O . LEU A 1 111 ? -5.435 1.139 -7.032 1.00 92.62 111 LEU A O 1
ATOM 847 N N . LEU A 1 112 ? -3.391 0.434 -7.628 1.00 90.12 112 LEU A N 1
ATOM 848 C CA . LEU A 1 112 ? -3.061 -0.231 -6.374 1.00 90.12 112 LEU A CA 1
ATOM 849 C C . LEU A 1 112 ? -2.970 0.796 -5.244 1.00 90.12 112 LEU A C 1
ATOM 851 O O . LEU A 1 112 ? -3.657 0.653 -4.235 1.00 90.12 112 LEU A O 1
ATOM 855 N N . GLY A 1 113 ? -2.199 1.870 -5.435 1.00 88.31 113 GLY A N 1
ATOM 856 C CA . GLY A 1 113 ? -2.086 2.955 -4.460 1.00 88.31 113 GLY A CA 1
ATOM 857 C C . GLY A 1 113 ? -3.436 3.609 -4.162 1.00 88.31 113 GLY A C 1
ATOM 858 O O . GLY A 1 113 ? -3.820 3.744 -3.002 1.00 88.31 113 GLY A O 1
ATOM 859 N N . THR A 1 114 ? -4.198 3.947 -5.201 1.00 89.25 114 THR A N 1
ATOM 860 C CA . THR A 1 114 ? -5.538 4.518 -5.067 1.00 89.25 114 THR A CA 1
ATOM 861 C C . THR A 1 114 ? -6.481 3.557 -4.349 1.00 89.25 114 THR A C 1
ATOM 863 O O . THR A 1 114 ? -7.109 3.957 -3.374 1.00 89.25 114 THR A O 1
ATOM 866 N N . GLY A 1 115 ? -6.553 2.286 -4.750 1.00 90.69 115 GLY A N 1
ATOM 867 C CA . GLY A 1 115 ? -7.407 1.285 -4.106 1.00 90.69 115 GLY A CA 1
ATOM 868 C C . GLY A 1 115 ? -7.105 1.150 -2.617 1.00 90.69 115 GLY A C 1
ATOM 869 O O . GLY A 1 115 ? -8.011 1.151 -1.784 1.00 90.69 115 GLY A O 1
ATOM 870 N N . PHE A 1 116 ? -5.827 1.146 -2.259 1.00 87.50 116 PHE A N 1
ATOM 8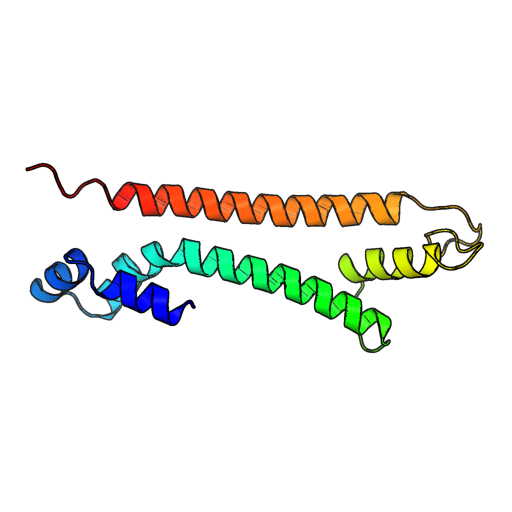71 C CA . PHE A 1 116 ? -5.402 1.095 -0.872 1.00 87.50 116 PHE A CA 1
ATOM 872 C C . PHE A 1 116 ? -5.768 2.341 -0.059 1.00 87.50 116 PHE A C 1
ATOM 874 O O . PHE A 1 116 ? -6.213 2.202 1.086 1.00 87.50 116 PHE A O 1
ATOM 881 N N . VAL A 1 117 ? -5.659 3.535 -0.652 1.00 87.50 117 VAL A N 1
ATOM 882 C CA . VAL A 1 117 ? -6.139 4.792 -0.054 1.00 87.50 117 VAL A CA 1
ATOM 883 C C . VAL A 1 117 ? -7.658 4.758 0.136 1.00 87.50 117 VAL A C 1
ATOM 885 O O . VAL A 1 117 ? -8.147 5.105 1.208 1.00 87.50 117 VAL A O 1
ATOM 888 N N . PHE A 1 118 ? -8.415 4.272 -0.851 1.00 89.94 118 PHE A N 1
ATOM 889 C CA . PHE A 1 118 ? -9.869 4.110 -0.749 1.00 89.94 118 PHE A CA 1
ATOM 890 C C . PHE A 1 118 ? -10.277 3.164 0.378 1.00 89.94 118 PHE A C 1
ATOM 892 O O . PHE A 1 118 ? -11.201 3.479 1.129 1.00 89.94 118 PHE A O 1
ATOM 899 N N . VAL A 1 119 ? -9.580 2.037 0.541 1.00 88.50 119 VAL A N 1
ATOM 900 C CA . VAL A 1 119 ? -9.822 1.129 1.669 1.00 88.50 119 VAL A CA 1
ATOM 901 C C . VAL A 1 119 ? -9.506 1.826 2.990 1.00 88.50 119 VAL A C 1
ATOM 903 O O . VAL A 1 119 ? -10.321 1.752 3.904 1.00 88.50 119 VAL A O 1
ATOM 906 N N . GLY A 1 120 ? -8.398 2.570 3.082 1.00 84.06 120 GLY A N 1
ATOM 907 C CA . GLY A 1 120 ? -8.068 3.370 4.268 1.00 84.06 120 GLY A CA 1
ATOM 908 C C . GLY A 1 120 ? -9.191 4.341 4.642 1.00 84.06 120 GLY A C 1
ATOM 909 O O . GLY A 1 120 ? -9.712 4.282 5.754 1.00 84.06 120 GLY A O 1
ATOM 910 N N . MET A 1 121 ? -9.656 5.137 3.676 1.00 84.62 121 MET A N 1
ATOM 911 C CA . MET A 1 121 ? -10.771 6.072 3.866 1.00 84.62 121 MET A CA 1
ATOM 912 C C . MET A 1 121 ? -12.084 5.361 4.224 1.00 84.62 121 MET A C 1
ATOM 914 O O . MET A 1 121 ? -12.867 5.849 5.037 1.00 84.62 121 MET A O 1
ATOM 918 N N . SER A 1 122 ? -12.362 4.200 3.625 1.00 86.94 122 SER A N 1
ATOM 919 C CA . SER A 1 122 ? -13.556 3.415 3.949 1.00 86.94 122 SER A CA 1
ATOM 920 C C . SER A 1 122 ? -13.499 2.870 5.374 1.00 86.94 122 SER A C 1
ATOM 922 O O . SER A 1 122 ? -14.509 2.877 6.078 1.00 86.94 122 SER A O 1
ATOM 924 N N . LEU A 1 123 ? -12.329 2.403 5.810 1.00 83.06 123 LEU A N 1
ATOM 925 C CA . LEU A 1 123 ? -12.117 1.915 7.167 1.00 83.06 123 LEU A CA 1
ATOM 926 C C . LEU A 1 123 ? -12.294 3.052 8.175 1.00 83.06 123 LEU A C 1
ATOM 928 O O . LEU A 1 123 ? -13.039 2.875 9.135 1.00 83.06 123 LEU A O 1
ATOM 932 N N . GLU A 1 124 ? -11.718 4.227 7.912 1.00 78.69 124 GLU A N 1
ATOM 933 C CA . GLU A 1 124 ? -11.919 5.434 8.727 1.00 78.69 124 GLU A CA 1
ATOM 934 C C . GLU A 1 124 ? -13.394 5.824 8.850 1.00 78.69 124 GLU A C 1
ATOM 936 O O . GLU A 1 124 ? -13.844 6.195 9.931 1.00 78.69 124 GLU A O 1
ATOM 941 N N . ARG A 1 125 ? -14.186 5.700 7.777 1.00 74.81 125 ARG A N 1
ATOM 942 C CA . ARG A 1 125 ? -15.632 5.972 7.839 1.00 74.81 125 ARG A CA 1
ATOM 943 C C . ARG A 1 125 ? -16.359 4.997 8.762 1.00 74.81 125 ARG A C 1
ATOM 945 O O . ARG A 1 125 ? -17.191 5.418 9.561 1.00 74.81 125 ARG A O 1
ATOM 952 N N . ILE A 1 126 ? -16.056 3.704 8.665 1.00 78.06 126 ILE A N 1
ATOM 953 C CA . ILE A 1 126 ? -16.733 2.660 9.452 1.00 78.06 126 ILE A CA 1
ATOM 954 C C . ILE A 1 126 ? -16.362 2.763 10.937 1.00 78.06 126 ILE A C 1
ATOM 956 O O . ILE A 1 126 ? -17.210 2.549 11.808 1.00 78.06 126 ILE A O 1
ATOM 960 N N . THR A 1 127 ? -15.107 3.091 11.239 1.00 71.12 127 THR A N 1
ATOM 961 C CA . THR A 1 127 ? -14.602 3.169 12.615 1.00 71.12 127 THR A CA 1
ATOM 962 C C . THR A 1 127 ? -14.890 4.530 13.243 1.00 71.12 127 THR A C 1
ATOM 964 O O . THR A 1 127 ? -15.369 4.588 14.376 1.00 71.12 127 THR A O 1
ATOM 967 N N . GLY A 1 128 ? -14.728 5.617 12.485 1.00 61.25 128 GLY A N 1
ATOM 968 C CA . GLY A 1 128 ? -15.041 6.985 12.896 1.00 61.25 128 GLY A CA 1
ATOM 969 C C . GLY A 1 128 ? -16.528 7.200 13.187 1.00 61.25 128 GLY A C 1
ATOM 970 O O . GLY A 1 128 ? -16.871 7.860 14.166 1.00 61.25 128 GLY A O 1
ATOM 971 N N . ALA A 1 129 ? -17.430 6.555 12.435 1.00 53.06 129 ALA A N 1
ATOM 972 C CA . ALA A 1 129 ? -18.875 6.641 12.677 1.00 53.06 129 ALA A CA 1
ATOM 973 C C . ALA A 1 129 ? -19.322 6.036 14.024 1.00 53.06 129 ALA A C 1
ATOM 975 O O . ALA A 1 129 ? -20.386 6.387 14.538 1.00 53.06 129 ALA A O 1
ATOM 976 N N . LYS A 1 130 ? -18.528 5.141 14.628 1.00 51.69 130 LYS A N 1
ATOM 977 C CA . LYS A 1 130 ? -18.827 4.551 15.945 1.00 51.69 130 LYS A CA 1
ATOM 978 C C . LYS A 1 130 ? -18.397 5.430 17.125 1.00 51.69 130 LYS A C 1
ATOM 980 O O . LYS A 1 130 ? -18.913 5.229 18.220 1.00 51.69 130 LYS A O 1
ATOM 985 N N . GLY A 1 131 ? -17.514 6.410 16.916 1.00 49.84 131 GLY A N 1
ATOM 986 C CA . GLY A 1 131 ? -17.005 7.297 17.972 1.00 49.84 131 GLY A CA 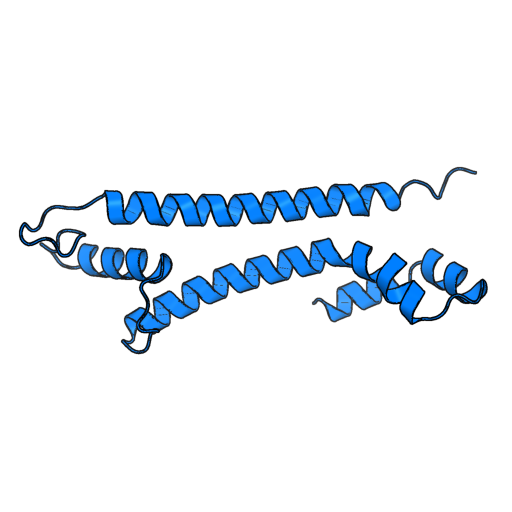1
ATOM 987 C C . GLY A 1 131 ? -17.941 8.445 18.377 1.00 49.84 131 GLY A C 1
ATOM 988 O O . GLY A 1 131 ? -17.719 9.056 19.416 1.00 49.84 131 GLY A O 1
ATOM 989 N N . TYR A 1 132 ? -18.996 8.723 17.600 1.00 47.44 132 TYR A N 1
ATOM 990 C CA . TYR A 1 132 ? -19.872 9.898 17.769 1.00 47.44 132 TYR A CA 1
ATOM 991 C C . TYR A 1 132 ? -21.308 9.553 18.220 1.00 47.44 132 TYR A C 1
ATOM 993 O O . TYR A 1 132 ? -22.252 10.280 17.939 1.00 47.44 132 TYR A O 1
ATOM 1001 N N . LYS A 1 133 ? -21.524 8.413 18.889 1.00 44.94 133 LYS A N 1
ATOM 1002 C CA . LYS A 1 133 ? -22.855 8.029 19.418 1.00 44.94 133 LYS A CA 1
ATOM 1003 C C . LYS A 1 133 ? -22.933 7.961 20.951 1.00 44.94 133 LYS A C 1
ATOM 1005 O O . LYS A 1 133 ? -23.853 7.347 21.476 1.00 44.94 133 LYS A O 1
ATOM 1010 N N . GLY A 1 134 ? -21.983 8.571 21.667 1.00 48.59 134 GLY A N 1
ATOM 1011 C CA . GLY A 1 134 ? -21.857 8.436 23.129 1.00 48.59 134 GLY A CA 1
ATOM 1012 C C . GLY A 1 134 ? -21.927 9.718 23.966 1.00 48.59 134 GLY A C 1
ATOM 1013 O O . GLY A 1 134 ? -21.830 9.622 25.181 1.00 48.59 134 GLY A O 1
ATOM 1014 N N . THR A 1 135 ? -22.085 10.902 23.374 1.00 49.81 135 THR A N 1
ATOM 1015 C CA . THR A 1 135 ? -22.180 12.176 24.118 1.00 49.81 135 THR A CA 1
ATOM 1016 C C . THR A 1 135 ? -23.413 12.926 23.658 1.00 49.81 135 THR A C 1
ATOM 1018 O O . THR A 1 135 ? -23.360 13.738 22.738 1.00 49.81 135 THR A O 1
ATOM 1021 N N . GLY A 1 136 ? -24.540 12.574 24.255 1.00 46.56 136 GLY A N 1
ATOM 1022 C CA . GLY A 1 136 ? -25.824 13.175 23.945 1.00 46.56 136 GLY A CA 1
ATOM 1023 C C . GLY A 1 136 ? -26.925 12.631 24.834 1.00 46.56 136 GLY A C 1
ATOM 1024 O O . GLY A 1 136 ? -27.953 12.255 24.292 1.00 46.56 136 GLY A O 1
ATOM 1025 N N . VAL A 1 137 ? -26.664 12.534 26.143 1.00 38.09 137 VAL A N 1
ATOM 1026 C CA . VAL A 1 137 ? -27.586 12.836 27.254 1.00 38.09 137 VAL A CA 1
ATOM 1027 C C . VAL A 1 137 ? -26.721 13.218 28.451 1.00 38.09 137 VAL A C 1
ATOM 1029 O O . V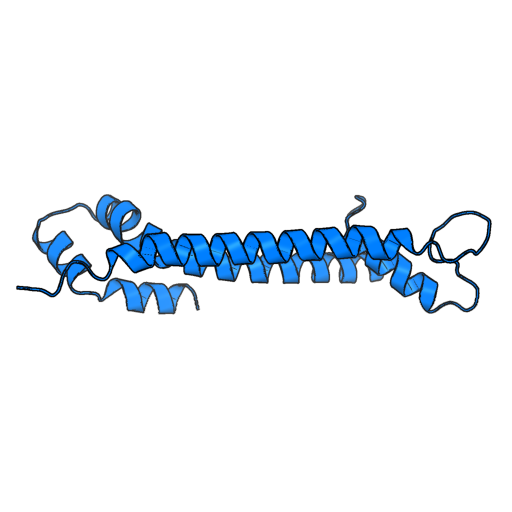AL A 1 137 ? -25.718 12.501 28.672 1.00 38.09 137 VAL A O 1
#

Sequence (137 aa):
MIRSQTLSEKGRPYIEAARACGAPNTVIMFKHILPNIFPLIWMQLMLGVQVAILGEAALSFLGVGPDWTSWGRILYRVAGSLLQEGGGAGGGPTGSLVWWFIFFPGLMLALLGTGFVFVGMSLERITGAKGYKGTGV

Foldseek 3Di:
DLVVVLVVQCPDVVLVVCVVVPDDPVCCCPVPRCLLCVLVVLVVVLVVVVVVLVVLLVCVVVVNHDPDDDLSVLLSQQVVQVPDVQRQSDPDPPSHPPVVSNVVSVVVVVVVSVVSVVVSVVSCVVNVVVVPPPPDD